Protein AF-A0A6B3EVD6-F1 (afdb_monomer_lite)

Structure (mmCIF, N/CA/C/O backbone):
data_AF-A0A6B3EVD6-F1
#
_entry.id   AF-A0A6B3EVD6-F1
#
loop_
_atom_site.group_PDB
_atom_site.id
_atom_site.type_symbol
_atom_site.label_atom_id
_atom_site.label_alt_id
_atom_site.label_comp_id
_atom_site.label_asym_id
_atom_site.label_entity_id
_atom_site.label_seq_id
_atom_site.pdbx_PDB_ins_code
_atom_site.Cartn_x
_atom_site.Cartn_y
_atom_site.Cartn_z
_atom_site.occupancy
_atom_site.B_iso_or_equiv
_atom_site.a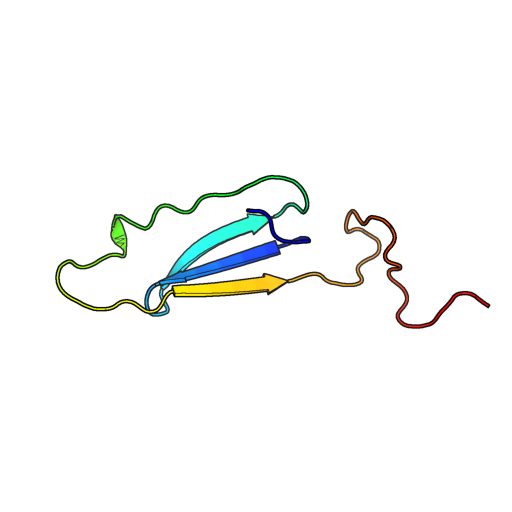uth_seq_id
_atom_site.auth_comp_id
_atom_site.auth_asym_id
_atom_site.auth_atom_id
_atom_site.pdbx_PDB_model_num
ATOM 1 N N . GLY A 1 1 ? 10.777 0.574 4.623 1.00 74.88 1 GLY A N 1
ATOM 2 C CA . GLY A 1 1 ? 10.721 -0.590 3.717 1.00 74.88 1 GLY A CA 1
ATOM 3 C C . GLY A 1 1 ? 10.032 -0.181 2.433 1.00 74.88 1 GLY A C 1
ATOM 4 O O . GLY A 1 1 ? 9.337 0.827 2.464 1.00 74.88 1 GLY A O 1
ATOM 5 N N . ALA A 1 2 ? 10.249 -0.918 1.347 1.00 84.12 2 ALA A N 1
ATOM 6 C CA . ALA A 1 2 ? 9.630 -0.690 0.039 1.00 84.12 2 ALA A CA 1
ATOM 7 C C . ALA A 1 2 ? 8.784 -1.912 -0.368 1.00 84.12 2 ALA A C 1
ATOM 9 O O . ALA A 1 2 ? 8.865 -2.957 0.280 1.00 84.12 2 ALA A O 1
ATOM 10 N N . VAL A 1 3 ? 7.983 -1.764 -1.419 1.00 87.56 3 VAL A N 1
ATOM 11 C CA . VAL A 1 3 ? 7.323 -2.861 -2.146 1.00 87.56 3 VAL A CA 1
ATOM 12 C C . VAL A 1 3 ? 7.820 -2.848 -3.584 1.00 87.56 3 VAL A C 1
ATOM 14 O O . VAL A 1 3 ? 8.281 -1.807 -4.030 1.00 87.56 3 VAL A O 1
ATOM 17 N N . ASP A 1 4 ? 7.719 -3.964 -4.304 1.00 88.25 4 ASP A N 1
ATOM 18 C CA . ASP A 1 4 ? 8.305 -4.081 -5.649 1.00 88.25 4 ASP A CA 1
ATOM 19 C C . ASP A 1 4 ? 7.651 -3.150 -6.683 1.00 88.25 4 ASP A C 1
ATOM 21 O O . ASP A 1 4 ? 8.318 -2.697 -7.613 1.00 88.25 4 ASP A O 1
ATOM 25 N N . HIS A 1 5 ? 6.373 -2.801 -6.500 1.00 90.69 5 HIS A N 1
ATOM 26 C CA . HIS A 1 5 ? 5.704 -1.839 -7.373 1.00 90.69 5 HIS A CA 1
ATOM 27 C C . HIS A 1 5 ? 4.562 -1.074 -6.700 1.00 90.69 5 HIS A C 1
ATOM 29 O O . HIS A 1 5 ? 4.622 0.148 -6.602 1.00 90.69 5 HIS A O 1
ATOM 35 N N . ARG A 1 6 ? 3.503 -1.754 -6.248 1.00 94.00 6 ARG A N 1
ATOM 36 C CA . ARG A 1 6 ? 2.334 -1.083 -5.665 1.00 94.00 6 ARG A CA 1
ATOM 37 C C . ARG A 1 6 ? 1.954 -1.677 -4.319 1.00 94.00 6 ARG A C 1
ATOM 39 O O . ARG A 1 6 ? 1.951 -2.893 -4.147 1.00 94.00 6 ARG A O 1
ATOM 46 N N . ALA A 1 7 ? 1.576 -0.810 -3.386 1.00 96.81 7 ALA A N 1
ATOM 47 C CA . ALA A 1 7 ? 0.938 -1.193 -2.138 1.00 96.81 7 ALA A CA 1
ATOM 48 C C . ALA A 1 7 ? -0.394 -0.470 -1.958 1.00 96.81 7 ALA A C 1
ATOM 50 O O . ALA A 1 7 ? -0.477 0.746 -2.120 1.00 96.81 7 ALA A O 1
ATOM 51 N N . ASP A 1 8 ? -1.411 -1.214 -1.544 1.00 97.75 8 ASP A N 1
ATOM 52 C CA . ASP A 1 8 ? -2.612 -0.664 -0.925 1.00 97.75 8 ASP A CA 1
ATOM 53 C C . ASP A 1 8 ? -2.599 -1.109 0.560 1.00 97.75 8 ASP A C 1
ATOM 55 O O . ASP A 1 8 ? -2.272 -2.263 0.861 1.00 97.75 8 ASP A O 1
ATOM 59 N N . VAL A 1 9 ? -2.899 -0.200 1.492 1.00 97.81 9 VAL A N 1
ATOM 60 C CA . VAL A 1 9 ? -2.856 -0.449 2.947 1.00 97.81 9 VAL A CA 1
ATOM 61 C C . VAL A 1 9 ? -4.227 -0.193 3.558 1.00 97.81 9 VAL A C 1
ATOM 63 O O . VAL A 1 9 ? -4.826 0.851 3.298 1.00 97.81 9 VAL A O 1
ATOM 66 N N . TRP A 1 10 ? -4.700 -1.108 4.402 1.00 98.19 10 TRP A N 1
ATOM 67 C CA . TRP A 1 10 ? -5.964 -0.980 5.125 1.00 98.19 10 TRP A CA 1
ATOM 68 C C . TRP A 1 10 ? -5.790 -1.201 6.623 1.00 98.19 10 TRP A C 1
ATOM 70 O O . TRP A 1 10 ? -5.021 -2.071 7.031 1.00 98.19 10 TRP A O 1
ATOM 80 N N . LEU A 1 11 ? -6.575 -0.475 7.418 1.00 97.75 11 LEU A N 1
ATOM 81 C CA . LEU A 1 11 ? -6.756 -0.691 8.851 1.00 97.75 11 LEU A CA 1
ATOM 82 C C . LEU A 1 11 ? -8.225 -1.031 9.112 1.00 97.75 11 LEU A C 1
ATOM 84 O O . LEU A 1 11 ? -9.109 -0.270 8.723 1.00 97.75 11 LEU A O 1
ATOM 88 N N . ASP A 1 12 ? -8.497 -2.194 9.701 1.00 96.62 12 ASP A N 1
ATOM 89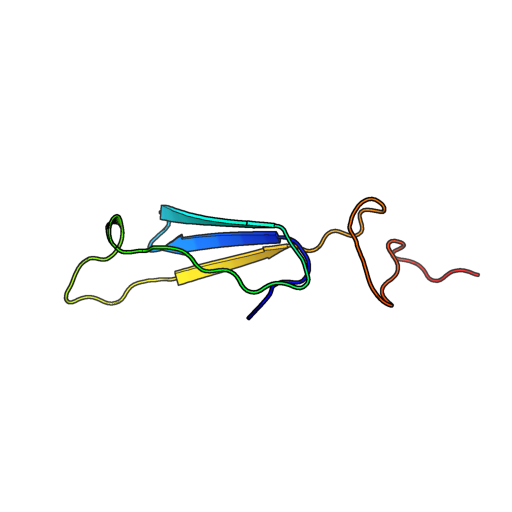 C CA . ASP A 1 12 ? -9.858 -2.681 9.987 1.00 96.62 12 ASP A CA 1
ATOM 90 C C . ASP A 1 12 ? -10.806 -2.583 8.778 1.00 96.62 12 ASP A C 1
ATOM 92 O O . ASP A 1 12 ? -11.962 -2.173 8.877 1.00 96.62 12 ASP A O 1
ATOM 96 N N . GLY A 1 13 ? -10.283 -2.909 7.593 1.00 96.75 13 GLY A N 1
ATOM 97 C CA . GLY A 1 13 ? -11.018 -2.851 6.326 1.00 96.75 13 GLY A CA 1
ATOM 98 C C . GLY A 1 13 ? -11.124 -1.461 5.684 1.00 96.75 13 GLY A C 1
ATOM 99 O O . GLY A 1 13 ? -11.553 -1.367 4.534 1.00 96.75 13 GLY A O 1
ATOM 100 N N . HIS A 1 14 ? -10.684 -0.392 6.351 1.00 96.69 14 HIS A N 1
ATOM 101 C CA . HIS A 1 14 ? -10.674 0.967 5.806 1.00 96.69 14 HIS A CA 1
ATOM 102 C C . HIS A 1 14 ? -9.361 1.245 5.084 1.00 96.69 14 HIS A C 1
ATOM 104 O O . HIS A 1 14 ? -8.287 1.010 5.633 1.00 96.69 14 HIS A O 1
ATOM 110 N N . LEU A 1 15 ? -9.433 1.743 3.846 1.00 97.31 15 LEU A N 1
ATOM 111 C CA . LEU A 1 15 ? -8.239 2.092 3.077 1.00 97.31 15 LEU A CA 1
ATOM 112 C C . LEU A 1 15 ? -7.541 3.280 3.742 1.00 97.31 15 LEU A C 1
ATOM 114 O O . LEU A 1 15 ? -8.093 4.376 3.786 1.00 97.31 15 LEU A O 1
ATOM 118 N N . ALA A 1 16 ? -6.320 3.051 4.203 1.00 97.31 16 ALA A N 1
ATOM 119 C CA . ALA A 1 16 ? -5.499 4.049 4.865 1.00 97.31 16 ALA A CA 1
ATOM 120 C C . ALA A 1 16 ? -4.571 4.776 3.883 1.00 97.31 16 ALA A C 1
ATOM 122 O O . ALA A 1 16 ? -4.311 5.968 4.023 1.00 97.31 16 ALA A O 1
ATOM 123 N N . GLY A 1 17 ? -4.086 4.077 2.853 1.00 96.56 17 GLY A N 1
ATOM 124 C CA . GLY A 1 17 ? -3.167 4.679 1.896 1.00 96.56 17 GLY A CA 1
ATOM 125 C C . GLY A 1 17 ? -2.825 3.791 0.711 1.00 96.56 17 GLY A C 1
ATOM 126 O O . GLY A 1 17 ? -3.115 2.592 0.687 1.00 96.56 17 GLY A O 1
ATOM 127 N N . ARG A 1 18 ? -2.197 4.414 -0.289 1.00 96.69 18 ARG A N 1
ATOM 128 C CA . ARG A 1 18 ? -1.642 3.750 -1.470 1.00 96.69 18 ARG A CA 1
ATOM 129 C C . ARG A 1 18 ? -0.234 4.259 -1.739 1.00 96.69 18 ARG A C 1
ATOM 131 O O . ARG A 1 18 ? 0.041 5.441 -1.548 1.00 96.69 18 ARG A O 1
ATOM 138 N N . HIS A 1 19 ? 0.623 3.375 -2.223 1.00 95.38 19 HIS A N 1
ATOM 139 C CA . HIS A 1 19 ? 1.962 3.698 -2.690 1.00 95.38 19 HIS A CA 1
ATOM 140 C C . HIS A 1 19 ? 2.211 3.046 -4.047 1.00 95.38 19 HIS A C 1
ATOM 142 O O . HIS A 1 19 ? 1.819 1.901 -4.267 1.00 95.38 19 HIS A O 1
ATOM 148 N N . GLU A 1 20 ? 2.880 3.778 -4.930 1.00 93.31 20 GLU A N 1
ATOM 149 C CA . GLU A 1 20 ? 3.397 3.286 -6.201 1.00 93.31 20 GLU A CA 1
ATOM 150 C C . GLU A 1 20 ? 4.876 3.675 -6.300 1.00 93.31 20 GLU A C 1
ATOM 152 O O . GLU A 1 20 ? 5.251 4.815 -6.009 1.00 93.31 20 GLU A O 1
ATOM 157 N N . GLY A 1 21 ? 5.711 2.708 -6.662 1.00 87.62 21 GLY A N 1
ATOM 158 C CA . GLY A 1 21 ? 7.162 2.798 -6.633 1.00 87.62 21 GLY A CA 1
ATOM 159 C C . GLY A 1 21 ? 7.794 1.506 -6.113 1.00 87.62 21 GLY A C 1
ATOM 160 O O . GLY A 1 21 ? 7.268 0.858 -5.216 1.00 87.62 21 GLY A O 1
ATOM 161 N N . GLY A 1 22 ? 8.940 1.138 -6.691 1.00 85.56 22 GLY A N 1
ATOM 162 C CA . GLY A 1 22 ? 9.649 -0.107 -6.354 1.00 85.56 22 GLY A CA 1
ATOM 163 C C . GLY A 1 22 ? 10.822 0.041 -5.377 1.00 85.56 22 GLY A C 1
ATOM 164 O O . GLY A 1 22 ? 11.334 -0.929 -4.831 1.00 85.56 22 GLY A O 1
ATOM 165 N N . HIS A 1 23 ? 11.327 1.267 -5.216 1.00 83.06 23 HIS A N 1
ATOM 166 C CA . HIS A 1 23 ? 12.689 1.502 -4.710 1.00 83.06 23 HIS A CA 1
ATOM 167 C C . HIS A 1 23 ? 12.766 2.581 -3.625 1.00 83.06 23 HIS A C 1
ATOM 169 O O . HIS A 1 23 ? 13.850 2.883 -3.125 1.00 83.06 23 HIS A O 1
ATOM 175 N N . THR A 1 24 ? 11.634 3.174 -3.251 1.00 86.06 24 THR A N 1
ATOM 176 C CA . THR A 1 24 ? 11.550 4.188 -2.201 1.00 86.06 24 THR A CA 1
ATOM 177 C C . THR A 1 24 ? 10.701 3.678 -1.048 1.00 86.06 24 THR A C 1
ATOM 179 O O . THR A 1 24 ? 9.768 2.899 -1.219 1.00 86.06 24 THR A O 1
ATOM 182 N N . GLY A 1 25 ? 11.059 4.091 0.167 1.00 91.62 25 GLY A N 1
ATOM 183 C CA . GLY A 1 25 ? 10.200 3.843 1.314 1.00 91.62 25 GLY A CA 1
ATOM 184 C C . GLY A 1 25 ? 8.926 4.680 1.234 1.00 91.62 25 GLY A C 1
ATOM 185 O O . GLY A 1 25 ? 8.943 5.781 0.685 1.00 91.62 25 GLY A O 1
ATOM 186 N N . PHE A 1 26 ? 7.849 4.182 1.836 1.00 94.88 26 PHE A N 1
ATOM 187 C CA . PHE A 1 26 ? 6.596 4.917 1.977 1.00 94.88 26 PHE A CA 1
ATOM 188 C C . PHE A 1 26 ? 6.074 4.866 3.411 1.00 94.88 26 PHE A C 1
ATOM 190 O O . PHE A 1 26 ? 6.445 3.995 4.202 1.00 94.88 26 PHE A O 1
ATOM 197 N N . THR A 1 27 ? 5.210 5.822 3.732 1.00 94.94 27 THR A N 1
ATOM 198 C CA . THR A 1 27 ? 4.494 5.922 5.002 1.00 94.94 27 THR A CA 1
ATOM 199 C C . THR A 1 27 ? 3.010 6.138 4.731 1.00 94.94 27 THR A C 1
ATOM 201 O O . THR A 1 27 ? 2.611 6.551 3.643 1.00 94.94 27 THR A O 1
ATOM 204 N N . CYS A 1 28 ? 2.185 5.822 5.721 1.00 93.31 28 CYS A N 1
ATOM 205 C CA . CYS A 1 28 ? 0.744 5.998 5.679 1.00 93.31 28 CYS A CA 1
ATOM 206 C C . CYS A 1 28 ? 0.310 6.520 7.047 1.00 93.31 28 CYS A C 1
ATOM 208 O O . CYS A 1 28 ? 0.672 5.928 8.065 1.00 93.31 28 CYS A O 1
ATOM 210 N N . ASP A 1 29 ? -0.396 7.649 7.064 1.00 94.12 29 ASP A N 1
ATOM 211 C CA . ASP A 1 29 ? -0.961 8.198 8.293 1.00 94.12 29 ASP A CA 1
ATOM 212 C C . ASP A 1 29 ? -2.213 7.398 8.672 1.00 94.12 29 ASP A C 1
ATOM 214 O O . ASP A 1 29 ? -3.102 7.197 7.845 1.00 94.12 29 ASP A O 1
ATOM 218 N N . LEU A 1 30 ? -2.250 6.906 9.911 1.00 95.19 30 LEU A N 1
ATOM 219 C CA . LEU A 1 30 ? -3.347 6.107 10.457 1.00 95.19 30 LEU A CA 1
ATOM 220 C C . LEU A 1 30 ? -4.138 6.863 11.532 1.00 95.19 30 LEU A C 1
ATOM 222 O O . LEU A 1 30 ? -5.040 6.280 12.129 1.00 95.19 30 LEU A O 1
ATOM 226 N N . THR A 1 31 ? -3.791 8.124 11.810 1.00 93.75 31 THR A N 1
ATOM 227 C CA . THR A 1 31 ? -4.282 8.881 12.972 1.00 93.75 31 THR A CA 1
ATOM 228 C C . THR A 1 31 ? -5.806 8.895 13.048 1.00 93.75 31 THR A C 1
ATOM 230 O O . THR A 1 31 ? -6.361 8.641 14.113 1.00 93.75 31 THR A O 1
ATOM 233 N N . ASP A 1 32 ? -6.480 9.086 11.913 1.00 93.69 32 ASP A N 1
ATOM 234 C CA . ASP A 1 32 ? -7.945 9.168 11.849 1.00 93.69 32 ASP A CA 1
ATOM 235 C C . ASP A 1 32 ? -8.650 7.799 11.813 1.00 93.69 32 ASP A C 1
ATOM 237 O O . ASP A 1 32 ? -9.877 7.731 11.881 1.00 93.69 32 ASP A O 1
ATOM 241 N N . LEU A 1 33 ? -7.896 6.701 11.689 1.00 93.88 33 LEU A N 1
ATOM 242 C CA . LEU A 1 33 ? -8.433 5.338 11.596 1.00 93.88 33 LEU A CA 1
ATOM 243 C C . LEU A 1 33 ? -8.218 4.521 12.878 1.00 93.88 33 LEU A C 1
ATOM 245 O O . LEU A 1 33 ? -8.889 3.511 13.079 1.00 93.88 33 LEU A O 1
ATOM 249 N N . VAL A 1 34 ? -7.284 4.930 13.738 1.00 94.75 34 VAL A N 1
ATOM 250 C CA . VAL A 1 34 ? -6.940 4.210 14.970 1.00 94.75 34 VAL A CA 1
ATOM 251 C C . VAL A 1 34 ? -7.892 4.586 16.102 1.00 94.75 34 VAL A C 1
ATOM 253 O O . VAL A 1 34 ? -8.139 5.758 16.381 1.00 94.75 34 VAL A O 1
ATOM 256 N N . THR A 1 35 ? -8.353 3.578 16.839 1.00 91.62 35 THR A N 1
ATOM 257 C CA . THR A 1 35 ? -9.117 3.754 18.077 1.00 91.62 35 THR A CA 1
ATOM 258 C C . THR A 1 35 ? -8.320 3.207 19.252 1.00 91.62 35 THR A C 1
ATOM 260 O O . THR A 1 35 ? -7.886 2.058 19.242 1.00 91.62 35 THR A O 1
ATOM 263 N N . ALA A 1 36 ? -8.130 4.011 20.297 1.00 90.50 36 ALA A N 1
ATOM 264 C CA . ALA A 1 36 ? -7.327 3.595 21.442 1.00 90.50 36 ALA A CA 1
ATOM 265 C C . ALA A 1 36 ? -7.941 2.399 22.196 1.00 90.50 36 ALA A C 1
ATOM 267 O O . ALA A 1 36 ? -9.154 2.308 22.373 1.00 90.50 36 ALA A O 1
ATOM 268 N N . GLY A 1 37 ? -7.072 1.530 22.722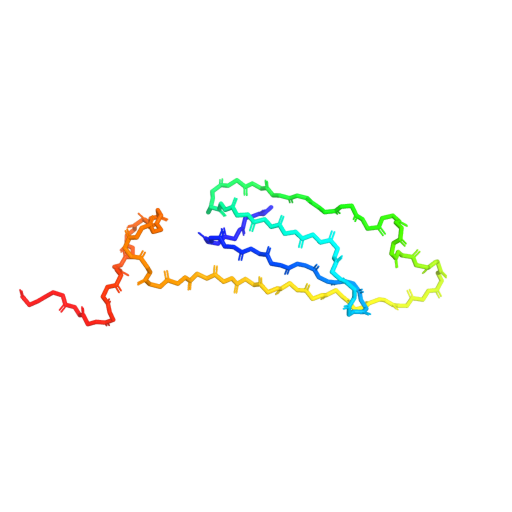 1.00 89.50 37 GLY A N 1
ATOM 269 C CA . GLY A 1 37 ? -7.446 0.505 23.701 1.00 89.50 37 GLY A CA 1
ATOM 270 C C . GLY A 1 37 ? -7.858 -0.856 23.133 1.00 89.50 37 GLY A C 1
ATOM 271 O O . GLY A 1 37 ? -8.279 -1.708 23.912 1.00 89.50 37 GLY A O 1
ATOM 272 N N . GLY A 1 38 ? -7.711 -1.090 21.823 1.00 91.19 38 GLY A N 1
ATOM 273 C CA . GLY A 1 38 ? -8.040 -2.369 21.185 1.00 91.19 38 GLY A CA 1
ATOM 274 C C . GLY A 1 38 ? -6.995 -2.853 20.171 1.00 91.19 38 GLY A C 1
ATOM 275 O O . GLY A 1 38 ? -6.146 -2.074 19.734 1.00 91.19 38 GLY A O 1
ATOM 276 N N . PRO A 1 39 ? -7.023 -4.150 19.808 1.00 95.62 39 PRO A N 1
ATOM 277 C CA . PRO A 1 39 ? -6.255 -4.658 18.680 1.00 95.62 39 PRO A CA 1
ATOM 278 C C . PRO A 1 39 ? -6.837 -4.138 17.361 1.00 95.62 39 PRO A C 1
ATOM 280 O O . PRO A 1 39 ? -8.051 -4.008 17.224 1.00 95.62 39 PRO A O 1
ATOM 283 N N . HIS A 1 40 ? -5.964 -3.929 16.380 1.00 96.31 40 HIS A N 1
ATOM 284 C CA . HIS A 1 40 ? -6.328 -3.559 15.015 1.00 96.31 40 HIS A CA 1
ATOM 285 C C . HIS A 1 40 ? -5.784 -4.584 14.020 1.00 96.31 40 HIS A C 1
ATOM 287 O O . HIS A 1 40 ? -4.733 -5.193 14.252 1.00 96.31 40 HIS A O 1
ATOM 293 N N . VAL A 1 41 ? -6.468 -4.742 12.889 1.00 97.56 41 VAL A N 1
ATOM 294 C CA . VAL A 1 41 ? -6.006 -5.561 11.767 1.00 97.56 41 VAL A CA 1
ATOM 295 C C . VAL A 1 41 ? -5.447 -4.648 10.684 1.00 97.56 41 VAL A C 1
ATOM 297 O O . VAL A 1 41 ? -6.186 -3.923 10.021 1.00 97.56 41 VAL A O 1
ATOM 300 N N . LEU A 1 42 ? -4.132 -4.718 10.479 1.00 96.94 42 LEU A N 1
ATOM 301 C CA . LEU A 1 42 ? -3.454 -4.042 9.377 1.00 96.94 42 LEU A CA 1
ATOM 302 C C . LEU A 1 42 ? -3.277 -5.014 8.205 1.00 96.94 42 LEU A C 1
ATOM 304 O O . LEU A 1 42 ? -2.641 -6.059 8.347 1.00 96.94 42 LEU A O 1
ATOM 308 N N . VAL A 1 43 ? -3.807 -4.653 7.039 1.00 98.00 43 VAL A N 1
ATOM 309 C CA . VAL A 1 43 ? -3.638 -5.407 5.791 1.00 98.00 43 VAL A CA 1
ATOM 310 C C . VAL A 1 43 ? -2.781 -4.595 4.834 1.00 98.00 43 VAL A C 1
ATOM 312 O O . VAL A 1 43 ? -3.055 -3.423 4.586 1.00 98.00 43 VAL A O 1
ATOM 315 N N . VAL A 1 44 ? -1.769 -5.233 4.251 1.00 96.81 44 VAL A N 1
ATOM 316 C CA . VAL A 1 44 ? -0.941 -4.654 3.188 1.00 96.81 44 VAL A CA 1
ATOM 317 C C . VAL A 1 44 ? -1.034 -5.567 1.971 1.00 96.81 44 VAL A C 1
ATOM 319 O O . VAL A 1 44 ? -0.576 -6.708 2.019 1.00 96.81 44 VAL A O 1
ATOM 322 N N . ARG A 1 45 ? -1.628 -5.080 0.875 1.00 96.81 45 ARG A N 1
ATOM 323 C CA . ARG A 1 45 ? -1.588 -5.776 -0.420 1.00 96.81 45 ARG A CA 1
ATOM 324 C C . ARG A 1 45 ? -0.391 -5.251 -1.190 1.00 96.81 45 ARG A C 1
ATOM 326 O O . ARG A 1 45 ? -0.442 -4.122 -1.664 1.00 96.81 45 ARG A O 1
ATOM 333 N N . ALA A 1 46 ? 0.639 -6.075 -1.331 1.00 95.06 46 ALA A N 1
ATOM 334 C CA . ALA A 1 46 ? 1.719 -5.836 -2.278 1.00 95.06 46 ALA A CA 1
ATOM 335 C C . ALA A 1 46 ? 1.334 -6.415 -3.647 1.00 95.06 46 ALA A C 1
ATOM 337 O O . ALA A 1 46 ? 0.857 -7.547 -3.737 1.00 95.06 46 ALA A O 1
ATOM 338 N N . GLU A 1 47 ? 1.513 -5.628 -4.700 1.00 93.06 47 GLU A N 1
ATOM 339 C CA . GLU A 1 47 ? 1.186 -5.995 -6.072 1.00 93.06 47 GLU A CA 1
ATOM 340 C C . GLU A 1 47 ? 2.345 -5.624 -7.000 1.00 93.06 47 GLU A C 1
ATOM 342 O O . GLU A 1 47 ? 2.686 -4.449 -7.135 1.00 93.06 47 GLU A O 1
ATOM 347 N N . ASP A 1 48 ? 2.902 -6.637 -7.657 1.00 89.19 48 ASP A N 1
ATOM 348 C CA . ASP A 1 48 ? 3.853 -6.537 -8.766 1.00 89.19 48 ASP A CA 1
ATOM 349 C C . ASP A 1 48 ? 3.248 -7.302 -9.947 1.00 89.19 48 ASP A C 1
ATOM 351 O O . ASP A 1 48 ? 2.905 -8.482 -9.814 1.00 89.19 48 ASP A O 1
ATOM 355 N N . ARG A 1 49 ? 3.024 -6.618 -11.076 1.00 86.12 49 ARG A N 1
ATOM 356 C CA . ARG A 1 49 ? 2.477 -7.268 -12.275 1.00 86.12 49 ARG A CA 1
ATOM 357 C C . ARG A 1 49 ? 3.600 -7.468 -13.284 1.00 86.12 49 ARG A C 1
ATOM 359 O O . ARG A 1 49 ? 4.442 -6.588 -13.431 1.00 86.12 49 ARG A O 1
ATOM 366 N N . PRO A 1 50 ? 3.561 -8.544 -14.085 1.00 82.06 50 PRO A N 1
ATOM 367 C CA . PRO A 1 50 ? 4.451 -8.723 -15.230 1.00 82.06 50 PRO A CA 1
ATOM 368 C C . PRO A 1 50 ? 4.052 -7.795 -16.396 1.00 82.06 50 PRO A C 1
ATOM 370 O O . PRO A 1 50 ? 3.764 -8.233 -17.506 1.00 82.06 50 PRO A O 1
ATOM 373 N N . ASP A 1 51 ? 3.969 -6.496 -16.128 1.00 83.31 51 ASP A N 1
ATOM 374 C CA . ASP A 1 51 ? 3.668 -5.458 -17.104 1.00 83.31 51 ASP A CA 1
ATOM 375 C C . ASP A 1 51 ? 4.991 -4.897 -17.662 1.00 83.31 51 ASP A C 1
ATOM 377 O O . ASP A 1 51 ? 5.853 -4.486 -16.873 1.00 83.31 51 ASP A O 1
ATOM 381 N N . PRO A 1 52 ? 5.181 -4.863 -18.996 1.00 81.56 52 PRO A N 1
ATOM 382 C CA . PRO A 1 52 ? 6.369 -4.287 -19.625 1.00 81.56 52 PRO A CA 1
ATOM 383 C C . PRO A 1 52 ? 6.597 -2.804 -19.303 1.00 81.56 52 PRO A C 1
ATOM 385 O O . PRO A 1 52 ? 7.726 -2.331 -19.413 1.00 81.56 52 PRO A O 1
ATOM 388 N N . ALA A 1 53 ? 5.550 -2.062 -18.931 1.00 84.75 53 ALA A N 1
ATOM 389 C CA . ALA A 1 53 ? 5.665 -0.657 -18.550 1.00 84.75 53 ALA A CA 1
ATOM 390 C C . ALA A 1 53 ? 6.208 -0.464 -17.122 1.00 84.75 53 ALA A C 1
ATOM 392 O O . ALA A 1 53 ? 6.638 0.639 -16.781 1.00 84.75 53 ALA A O 1
ATOM 393 N N . GLN A 1 54 ? 6.198 -1.508 -16.283 1.00 85.25 54 GLN A N 1
ATOM 394 C CA . GLN A 1 54 ? 6.6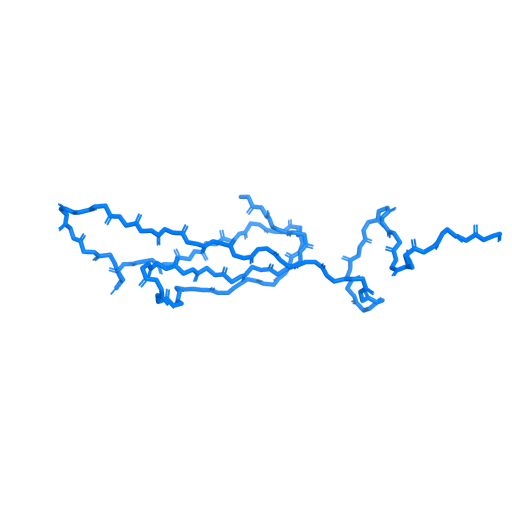74 -1.412 -14.905 1.00 85.25 54 GLN A CA 1
ATOM 395 C C . GLN A 1 54 ? 8.207 -1.459 -14.845 1.00 85.25 54 GLN A C 1
ATOM 397 O O . GLN A 1 54 ? 8.813 -2.390 -15.391 1.00 85.25 54 GLN A O 1
ATOM 402 N N . PRO A 1 55 ? 8.857 -0.496 -14.160 1.00 79.38 55 PRO A N 1
ATOM 403 C CA . PRO A 1 55 ? 10.299 -0.525 -13.958 1.00 79.38 55 PRO A CA 1
ATOM 404 C C . PRO A 1 55 ? 10.697 -1.785 -13.185 1.00 79.38 55 PRO A C 1
ATOM 406 O O . PRO A 1 55 ? 10.254 -1.984 -12.056 1.00 79.38 55 PRO A O 1
ATOM 409 N N . ARG A 1 56 ? 11.558 -2.620 -13.772 1.00 79.00 56 ARG A N 1
ATOM 410 C CA . ARG A 1 56 ? 12.019 -3.873 -13.160 1.00 79.00 56 ARG A CA 1
ATOM 411 C C . ARG A 1 56 ? 13.528 -4.049 -13.273 1.00 79.00 56 ARG A C 1
ATOM 413 O O . ARG A 1 56 ? 14.169 -3.500 -14.165 1.00 79.00 56 ARG A O 1
ATOM 420 N N . GLY A 1 57 ? 14.084 -4.797 -12.321 1.00 78.31 57 GLY A N 1
ATOM 421 C CA . GLY A 1 57 ? 15.500 -5.160 -12.277 1.00 78.31 57 GLY A CA 1
ATOM 422 C C . GLY A 1 57 ? 15.804 -6.396 -13.126 1.00 78.31 57 GLY A C 1
ATOM 423 O O . GLY A 1 57 ? 15.481 -6.456 -14.303 1.00 78.31 57 GLY A O 1
ATOM 424 N N . LYS A 1 58 ? 16.412 -7.421 -12.516 1.00 79.88 58 LYS A N 1
ATOM 425 C CA . LYS A 1 58 ? 16.773 -8.685 -13.196 1.00 79.88 58 LYS A CA 1
ATOM 426 C C . LYS A 1 58 ? 15.591 -9.628 -13.489 1.00 79.88 58 LYS A C 1
ATOM 428 O O . LYS A 1 58 ? 15.820 -10.744 -13.940 1.00 79.88 58 LYS A O 1
ATOM 433 N N . GLN A 1 59 ? 14.363 -9.223 -13.180 1.00 76.62 59 GLN A N 1
ATOM 434 C CA . GLN A 1 59 ? 13.153 -10.001 -13.455 1.00 76.62 59 GLN A CA 1
ATOM 435 C C . GLN A 1 59 ? 12.706 -9.758 -14.903 1.00 76.62 59 GLN A C 1
ATOM 437 O O . GLN A 1 59 ? 12.819 -8.638 -15.397 1.00 76.62 59 GLN A O 1
ATOM 442 N N . ASP A 1 60 ? 12.170 -10.781 -15.560 1.00 77.38 60 ASP A N 1
ATOM 443 C CA . ASP A 1 60 ? 11.542 -10.670 -16.881 1.00 77.38 60 ASP A CA 1
ATOM 444 C C . ASP A 1 60 ? 10.040 -10.362 -16.722 1.00 77.38 60 ASP A C 1
ATOM 446 O O . ASP A 1 60 ? 9.459 -10.628 -15.669 1.00 77.38 60 ASP A O 1
ATOM 450 N N . TRP A 1 61 ? 9.401 -9.778 -17.736 1.00 74.44 61 TRP A N 1
ATOM 451 C CA . TRP A 1 61 ? 7.935 -9.655 -17.773 1.00 74.44 61 TRP A CA 1
ATOM 452 C C . TRP A 1 61 ? 7.283 -10.876 -18.430 1.00 74.44 61 TRP A C 1
ATOM 454 O O . TRP A 1 61 ? 6.076 -11.077 -18.308 1.00 74.44 61 TRP A O 1
ATOM 464 N N . ARG A 1 62 ? 8.046 -11.697 -19.159 1.00 76.75 62 ARG A N 1
ATOM 465 C CA . ARG A 1 62 ? 7.531 -12.954 -19.707 1.00 76.75 62 ARG A CA 1
ATOM 466 C C . ARG A 1 62 ? 7.508 -14.024 -18.625 1.00 76.75 62 ARG A C 1
ATOM 468 O O . ARG A 1 62 ? 8.465 -14.188 -17.878 1.00 76.75 62 ARG A O 1
ATOM 475 N N . ALA A 1 63 ? 6.415 -14.781 -18.578 1.00 75.75 63 ALA A N 1
ATOM 476 C CA . ALA A 1 63 ? 6.315 -15.945 -17.702 1.00 75.75 63 ALA A CA 1
ATOM 477 C C . ALA A 1 63 ? 7.255 -17.082 -18.144 1.00 75.75 63 ALA A C 1
ATOM 479 O O . ALA A 1 63 ? 7.706 -17.871 -17.319 1.00 75.75 63 ALA A O 1
ATOM 480 N N . GLU A 1 64 ? 7.546 -17.160 -19.443 1.00 80.31 64 GLU A N 1
ATOM 481 C CA . GLU A 1 64 ? 8.415 -18.172 -20.037 1.00 80.31 64 GLU A CA 1
ATOM 482 C C . GLU A 1 64 ? 9.806 -17.594 -20.348 1.00 80.31 64 GLU A C 1
ATOM 484 O O . GLU A 1 64 ? 9.899 -16.434 -20.769 1.00 80.31 64 GLU A O 1
ATOM 489 N N . PRO A 1 65 ? 10.886 -18.385 -20.188 1.00 76.56 65 PRO A N 1
ATOM 490 C CA . PRO A 1 65 ? 12.232 -17.962 -20.550 1.00 76.56 65 PRO A CA 1
ATOM 491 C C . PRO A 1 65 ? 12.347 -17.626 -22.037 1.00 76.56 65 PRO A C 1
ATOM 493 O O . PRO A 1 65 ? 11.702 -18.239 -22.888 1.00 76.56 65 PRO A O 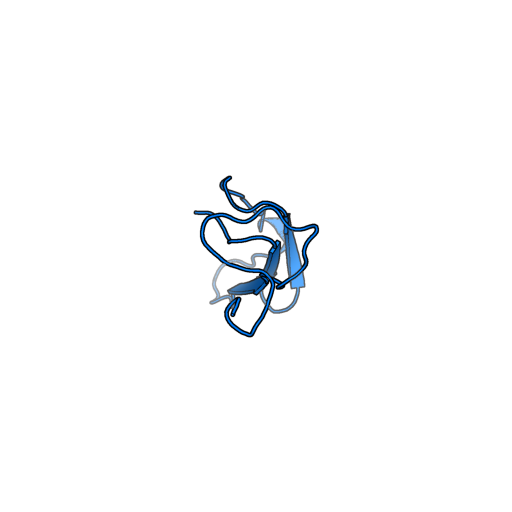1
ATOM 496 N N . HIS A 1 66 ? 13.237 -16.694 -22.360 1.00 73.19 66 HIS A N 1
ATOM 497 C CA . HIS A 1 66 ? 13.660 -16.481 -23.737 1.00 73.19 66 HIS A CA 1
ATOM 498 C C . HIS A 1 66 ? 14.411 -17.725 -24.248 1.00 73.19 66 HIS A C 1
ATOM 500 O O . HIS A 1 66 ? 15.300 -18.227 -23.558 1.00 73.19 66 HIS A O 1
ATOM 506 N N . VAL A 1 67 ? 14.020 -18.222 -25.427 1.00 73.31 67 VAL A N 1
ATOM 507 C CA . VAL A 1 67 ? 14.691 -19.322 -26.149 1.00 73.31 67 VAL A CA 1
ATOM 508 C C . VAL A 1 67 ? 15.933 -18.804 -26.860 1.00 73.31 67 VAL A C 1
ATOM 510 O O . VAL A 1 67 ? 15.838 -17.701 -27.446 1.00 73.31 67 VAL A O 1
#

Foldseek 3Di:
DFAQAKKFKDKQNHTQDIDGDGPDDDDTDCPVPDDPDDDIDIDIDGDDALDPVTDDDPDHSDPDDDD

Radius of gyration: 15.81 Å; chains: 1; bounding box: 28×28×50 Å

Secondary structure (DSSP, 8-state):
---SSEEEEEETTEEEEEEE-SSS------TTT--TTS---EEEEEE----TTS--SS--SSSSPP-

pLDDT: mean 89.24, std 7.78, range [73.19, 98.19]

Sequence (67 aa):
GAVDHRADVWLDGHLAGRHEGGHTGFTCDLTDLVTAGGPHVLVVRAEDRPDPAQPRGKQDWRAE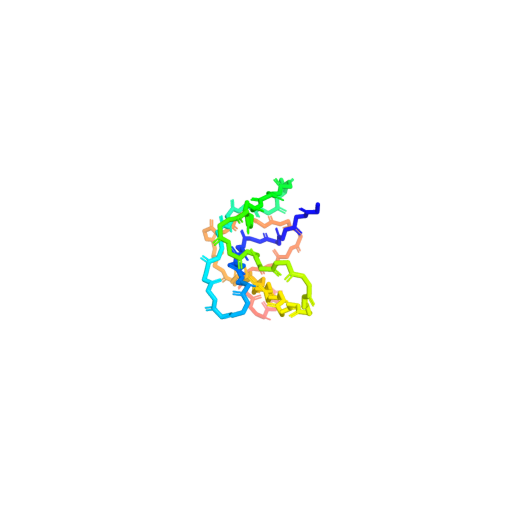PHV